Protein AF-A0A2A5ECX4-F1 (afdb_monomer_lite)

pLDDT: mean 74.94, std 20.63, range [27.52, 93.75]

Secondary structure (DSSP, 8-state):
-------S-SSSS-----GGGSSSS-TTSS---GGGGTTTTHHHHHHHHHHHHHHHHHHHHHHHHTTS--TTTHHHHHHHHHHHHHHHHHHHHHHHHHHHHHHH--HHHHHHHHHHHHHHHHHHHHHHHHHHHHHHHTT--HHHHHHHHHHHHHHHHHHHHHHHHHHHHT-

Radius of gyration: 19.83 Å; chains: 1; bounding box: 55×43×44 Å

Foldseek 3Di:
DDDDDDPDPPLPDDCPPPPVPPPPDVPPPDPDQVVVVCVSCLVVLQVLLLVLLLVLLVVLVVCVVVVNDALVCLVVQLVVLLVVLQVSLLVQLCVQLVVCCVVVVDNLVSNLSSVLSSVLSSVSSSLSRNQCSVCVVVVHHCVPPSSVVSSVVSSVSSVVSSVVSCVVRVD

Structure (mmCIF, N/CA/C/O backbone):
data_AF-A0A2A5ECX4-F1
#
_entry.id   AF-A0A2A5ECX4-F1
#
loop_
_atom_site.group_PDB
_atom_site.id
_atom_site.type_symbol
_atom_site.label_atom_id
_atom_site.label_alt_id
_atom_site.label_comp_id
_atom_site.label_asym_id
_atom_site.label_entity_id
_atom_site.label_seq_id
_atom_site.pdbx_PDB_ins_code
_atom_site.Cartn_x
_atom_site.Cartn_y
_atom_site.Cartn_z
_atom_site.occupancy
_atom_site.B_iso_or_equiv
_atom_site.auth_seq_id
_atom_site.auth_comp_id
_atom_site.auth_asym_id
_atom_site.auth_atom_id
_atom_site.pdbx_PDB_model_num
ATOM 1 N N . MET A 1 1 ? 31.247 -34.928 14.597 1.00 37.84 1 MET A N 1
ATOM 2 C CA . MET A 1 1 ? 31.112 -33.815 15.562 1.00 37.84 1 MET A CA 1
ATOM 3 C C . MET A 1 1 ? 30.367 -32.679 14.880 1.00 37.84 1 MET A C 1
ATOM 5 O O . MET A 1 1 ? 30.847 -32.147 13.891 1.00 37.84 1 MET A O 1
ATOM 9 N N . LEU A 1 2 ? 29.151 -32.409 15.348 1.00 37.75 2 LEU A N 1
ATOM 10 C CA . LEU A 1 2 ? 28.211 -31.426 14.811 1.00 37.75 2 LEU A CA 1
ATOM 11 C C . LEU A 1 2 ? 28.705 -29.991 15.067 1.00 37.75 2 LEU A C 1
ATOM 13 O O . LEU A 1 2 ? 28.914 -29.627 16.221 1.00 37.75 2 LEU A O 1
ATOM 17 N N . ARG A 1 3 ? 28.799 -29.155 14.025 1.00 34.59 3 ARG A N 1
ATOM 18 C CA . ARG A 1 3 ? 28.663 -27.692 14.147 1.00 34.59 3 ARG A CA 1
ATOM 19 C C . ARG A 1 3 ? 27.773 -27.153 13.021 1.00 34.59 3 ARG A C 1
ATOM 21 O O . ARG A 1 3 ? 28.227 -26.867 11.926 1.00 34.59 3 ARG A O 1
ATOM 28 N N . GLN A 1 4 ? 26.486 -27.118 13.360 1.00 36.25 4 GLN A N 1
ATOM 29 C CA . GLN A 1 4 ? 25.487 -26.082 13.072 1.00 36.25 4 GLN A CA 1
ATOM 30 C C . GLN A 1 4 ? 25.324 -25.562 11.631 1.00 36.25 4 GLN A C 1
ATOM 32 O O . GLN A 1 4 ? 26.106 -24.770 11.115 1.00 36.25 4 GLN A O 1
ATOM 37 N N . CYS A 1 5 ? 24.170 -25.929 11.065 1.00 37.12 5 CYS A N 1
ATOM 38 C CA . CYS A 1 5 ? 23.399 -25.154 10.096 1.00 37.12 5 CYS A CA 1
ATOM 39 C C . CYS A 1 5 ? 23.258 -23.674 10.487 1.00 37.12 5 CYS A C 1
ATOM 41 O O . CYS A 1 5 ? 22.969 -23.355 11.638 1.00 37.12 5 CYS A O 1
ATOM 43 N N . GLY A 1 6 ? 23.282 -22.803 9.479 1.00 27.52 6 GLY A N 1
ATOM 44 C CA . GLY A 1 6 ? 22.672 -21.476 9.529 1.00 27.52 6 GLY A CA 1
ATOM 45 C C . GLY A 1 6 ? 22.222 -21.051 8.126 1.00 27.52 6 GLY A C 1
ATOM 46 O O . GLY A 1 6 ? 23.034 -20.514 7.376 1.00 27.52 6 GLY A O 1
ATOM 47 N N . PRO A 1 7 ? 20.961 -21.289 7.721 1.00 39.62 7 PRO A N 1
ATOM 48 C CA . PRO A 1 7 ? 20.476 -21.006 6.372 1.00 39.62 7 PRO A CA 1
ATOM 49 C C . PRO A 1 7 ? 19.848 -19.606 6.281 1.00 39.62 7 PRO A C 1
ATOM 51 O O . PRO A 1 7 ? 18.718 -19.479 5.825 1.00 39.62 7 PRO A O 1
ATOM 54 N N . SER A 1 8 ? 20.530 -18.549 6.743 1.00 34.53 8 SER A N 1
ATOM 55 C CA . SER A 1 8 ? 19.850 -17.250 6.932 1.00 34.53 8 SER A CA 1
ATOM 56 C C . SER A 1 8 ? 20.427 -16.041 6.192 1.00 34.53 8 SER A C 1
ATOM 58 O O . SER A 1 8 ? 19.818 -14.982 6.255 1.00 34.53 8 SER A O 1
ATOM 60 N N . PHE A 1 9 ? 21.544 -16.149 5.461 1.00 32.41 9 PHE A N 1
ATOM 61 C CA . PHE A 1 9 ? 22.217 -14.948 4.924 1.00 32.41 9 PHE A CA 1
ATOM 62 C C . PHE A 1 9 ? 22.759 -15.067 3.492 1.00 32.41 9 PHE A C 1
ATOM 64 O O . PHE A 1 9 ? 23.694 -14.371 3.110 1.00 32.41 9 PHE A O 1
ATOM 71 N N . ARG A 1 10 ? 22.156 -15.916 2.650 1.00 33.75 10 ARG A N 1
ATOM 72 C CA . ARG A 1 10 ? 22.563 -16.036 1.235 1.00 33.75 10 ARG A CA 1
ATOM 73 C C . ARG A 1 10 ? 21.937 -14.988 0.298 1.00 33.75 10 ARG A C 1
ATOM 75 O O . ARG A 1 10 ? 22.344 -14.905 -0.851 1.00 33.75 10 ARG A O 1
ATOM 82 N N . TRP A 1 11 ? 20.983 -14.186 0.779 1.00 35.59 11 TRP A N 1
ATOM 83 C CA . TRP A 1 11 ? 20.211 -13.232 -0.037 1.00 35.59 11 TRP A CA 1
ATOM 84 C C . TRP A 1 11 ? 20.666 -11.768 0.073 1.00 35.59 11 TRP A C 1
ATOM 86 O O . TRP A 1 11 ? 20.135 -10.922 -0.634 1.00 35.59 11 TRP A O 1
ATOM 96 N N . VAL A 1 12 ? 21.622 -11.455 0.957 1.00 37.22 12 VAL A N 1
ATOM 97 C CA . VAL A 1 12 ? 22.047 -10.067 1.248 1.00 37.22 12 VAL A CA 1
ATOM 98 C C . VAL A 1 12 ? 23.280 -9.643 0.442 1.00 37.22 12 VAL A C 1
ATOM 100 O O . VAL A 1 12 ? 23.524 -8.456 0.264 1.00 37.22 12 VAL A O 1
ATOM 103 N N . VAL A 1 13 ? 24.049 -10.593 -0.091 1.00 41.28 13 VAL A N 1
ATOM 104 C CA . VAL A 1 13 ? 25.257 -10.297 -0.869 1.00 41.28 13 VAL A CA 1
ATOM 105 C C . VAL A 1 13 ? 24.956 -10.606 -2.339 1.00 41.28 13 VAL A C 1
ATOM 107 O O . VAL A 1 13 ? 24.580 -11.748 -2.623 1.00 41.28 13 VAL A O 1
ATOM 110 N N . PRO A 1 14 ? 25.098 -9.655 -3.290 1.00 39.75 14 PRO A N 1
ATOM 111 C CA . PRO A 1 14 ? 25.088 -10.013 -4.707 1.00 39.75 14 PRO A CA 1
ATOM 112 C C . PRO A 1 14 ? 26.163 -11.085 -4.918 1.00 39.75 14 PRO A C 1
ATOM 114 O O . PRO A 1 14 ? 27.179 -11.054 -4.217 1.00 39.75 14 PRO A O 1
ATOM 117 N N . PRO A 1 15 ? 25.983 -12.058 -5.824 1.00 44.53 15 PRO A N 1
ATOM 118 C CA . PRO A 1 15 ? 26.978 -13.095 -6.008 1.00 44.53 15 PRO A CA 1
ATOM 119 C C . PRO A 1 15 ? 28.217 -12.452 -6.634 1.00 44.53 15 PRO A C 1
ATOM 121 O O . PRO A 1 15 ? 28.360 -12.388 -7.851 1.00 44.53 15 PRO A O 1
ATOM 124 N N . VAL A 1 16 ? 29.137 -11.975 -5.800 1.00 45.94 16 VAL A N 1
ATOM 125 C CA . VAL A 1 16 ? 30.536 -11.854 -6.180 1.00 45.94 16 VAL A CA 1
ATOM 126 C C . VAL A 1 16 ? 30.972 -13.293 -6.363 1.00 45.94 16 VAL A C 1
ATOM 128 O O . VAL A 1 16 ? 31.198 -14.010 -5.390 1.00 45.94 16 VAL A O 1
ATOM 131 N N . CYS A 1 17 ? 30.927 -13.745 -7.615 1.00 39.88 17 CYS A N 1
ATOM 132 C CA . CYS A 1 17 ? 31.312 -15.082 -8.021 1.00 39.88 17 CYS A CA 1
ATOM 133 C C . CYS A 1 17 ? 32.710 -15.356 -7.447 1.00 39.88 17 CYS A C 1
ATOM 135 O O . CYS A 1 17 ? 33.672 -14.722 -7.887 1.00 39.88 17 CYS A O 1
ATOM 137 N N . PRO A 1 18 ? 32.864 -16.255 -6.457 1.00 41.62 18 PRO A N 1
ATOM 138 C CA . PRO A 1 18 ? 34.184 -16.703 -6.074 1.00 41.62 18 PRO A CA 1
ATOM 139 C C . PRO A 1 18 ? 34.679 -17.497 -7.278 1.00 41.62 18 PRO A C 1
ATOM 141 O O . PRO A 1 18 ? 34.140 -18.562 -7.591 1.00 41.62 18 PRO A O 1
ATOM 144 N N . THR A 1 19 ? 35.678 -16.959 -7.971 1.00 47.53 19 THR A N 1
ATOM 145 C CA . THR A 1 19 ? 36.291 -17.493 -9.199 1.00 47.53 19 THR A CA 1
ATOM 146 C C . THR A 1 19 ? 36.689 -18.972 -9.106 1.00 47.53 19 THR A C 1
ATOM 148 O O . THR A 1 19 ? 36.860 -19.634 -10.124 1.00 47.53 19 THR A O 1
ATOM 151 N N . HIS A 1 20 ? 36.749 -19.537 -7.899 1.00 41.53 20 HIS A N 1
ATOM 152 C CA . HIS A 1 20 ? 37.059 -20.940 -7.647 1.00 41.53 20 HIS A CA 1
ATOM 153 C C . HIS A 1 20 ? 35.883 -21.928 -7.756 1.00 41.53 20 HIS A C 1
ATOM 155 O O . HIS A 1 20 ? 36.138 -23.129 -7.772 1.00 41.53 20 HIS A O 1
ATOM 161 N N . ARG A 1 21 ? 34.616 -21.486 -7.863 1.00 39.75 21 ARG A N 1
ATOM 162 C CA . ARG A 1 21 ? 33.449 -22.395 -8.013 1.00 39.75 21 ARG A CA 1
ATOM 163 C C . ARG A 1 21 ? 32.654 -22.172 -9.308 1.00 39.75 21 ARG A C 1
ATOM 165 O O . ARG A 1 21 ? 31.479 -22.506 -9.387 1.00 39.75 21 ARG A O 1
ATOM 172 N N . ALA A 1 22 ? 33.295 -21.614 -10.332 1.00 38.88 22 ALA A N 1
ATOM 173 C CA . ALA A 1 22 ? 32.670 -21.347 -11.630 1.00 38.88 22 ALA A CA 1
ATOM 174 C C . ALA A 1 22 ? 32.611 -22.574 -12.567 1.00 38.88 22 ALA A C 1
ATOM 176 O O . ALA A 1 22 ? 32.041 -22.482 -13.649 1.00 38.88 22 ALA A O 1
ATOM 177 N N . ARG A 1 23 ? 33.210 -23.715 -12.190 1.00 36.41 23 ARG A N 1
ATOM 178 C CA . ARG A 1 23 ? 33.421 -24.848 -13.112 1.00 36.41 23 ARG A CA 1
ATOM 179 C C . ARG A 1 23 ? 32.400 -25.987 -13.014 1.00 36.41 23 ARG A C 1
ATOM 181 O O . ARG A 1 23 ? 32.328 -26.779 -13.941 1.00 36.41 23 ARG A O 1
ATOM 188 N N . GLU A 1 24 ? 31.620 -26.077 -11.934 1.00 43.03 24 GLU A N 1
ATOM 189 C CA . GLU A 1 24 ? 30.745 -27.245 -11.681 1.00 43.03 24 GLU A CA 1
ATOM 190 C C . GLU A 1 24 ? 29.257 -26.985 -11.929 1.00 43.03 24 GLU A C 1
ATOM 192 O O . GLU A 1 24 ? 28.484 -27.906 -12.167 1.00 43.03 24 GLU A O 1
ATOM 197 N N . THR A 1 25 ? 28.846 -25.723 -11.939 1.00 38.00 25 THR A N 1
ATOM 198 C CA . THR A 1 25 ? 27.502 -25.315 -12.336 1.00 38.00 25 THR A CA 1
ATOM 199 C C . THR A 1 25 ? 27.642 -24.535 -13.634 1.00 38.00 25 THR A C 1
ATOM 201 O O . THR A 1 25 ? 28.189 -23.436 -13.602 1.00 38.00 25 THR A O 1
ATOM 204 N N . GLY A 1 26 ? 27.158 -25.056 -14.766 1.00 32.38 26 GLY A N 1
ATOM 205 C CA . GLY A 1 26 ? 27.099 -24.363 -16.068 1.00 32.38 26 GLY A CA 1
ATOM 206 C C . GLY A 1 26 ? 26.218 -23.099 -16.094 1.00 32.38 26 GLY A C 1
ATOM 207 O O . GLY A 1 26 ? 25.630 -22.774 -17.112 1.00 32.38 26 GLY A O 1
ATOM 208 N N . TRP A 1 27 ? 26.113 -22.387 -14.972 1.00 34.19 27 TRP A N 1
ATOM 209 C CA . TRP A 1 27 ? 25.334 -21.170 -14.753 1.00 34.19 27 TRP A CA 1
ATOM 210 C C . TRP A 1 27 ? 25.985 -19.899 -15.321 1.00 34.19 27 TRP A C 1
ATOM 212 O O . TRP A 1 27 ? 25.357 -18.846 -15.300 1.00 34.19 27 TRP A O 1
ATOM 222 N N . CYS A 1 28 ? 27.222 -19.973 -15.826 1.00 39.69 28 CYS A N 1
ATOM 223 C CA . CYS A 1 28 ? 27.953 -18.810 -16.352 1.00 39.69 28 CYS A CA 1
ATOM 224 C C . CYS A 1 28 ? 28.068 -18.754 -17.886 1.00 39.69 28 CYS A C 1
ATOM 226 O O . CYS A 1 28 ? 28.817 -17.924 -18.394 1.00 39.69 28 CYS A O 1
ATOM 228 N N . ALA A 1 29 ? 27.345 -19.583 -18.644 1.00 34.00 29 ALA A N 1
ATOM 229 C CA . ALA A 1 29 ? 27.354 -19.506 -20.106 1.00 34.00 29 ALA A CA 1
ATOM 230 C C . ALA A 1 29 ? 25.950 -19.722 -20.679 1.00 34.00 29 ALA A C 1
ATOM 232 O O . ALA A 1 29 ? 25.529 -20.841 -20.947 1.00 34.00 29 ALA A O 1
ATOM 233 N N . GLY A 1 30 ? 25.230 -18.620 -20.855 1.00 32.12 30 GLY A N 1
ATOM 234 C CA . GLY A 1 30 ? 23.913 -18.596 -21.476 1.00 32.12 30 GLY A CA 1
ATOM 235 C C . GLY A 1 30 ? 23.093 -17.496 -20.837 1.00 32.12 30 GLY A C 1
ATOM 236 O O . GLY A 1 30 ? 22.841 -17.543 -19.639 1.00 32.12 30 GLY A O 1
ATOM 237 N N . SER A 1 31 ? 22.745 -16.481 -21.623 1.00 41.94 31 SER A N 1
ATOM 238 C CA . SER A 1 31 ? 21.799 -15.419 -21.283 1.00 41.94 31 SER A CA 1
ATOM 239 C C . SER A 1 31 ? 20.649 -15.968 -20.439 1.00 41.94 31 SER A C 1
ATOM 241 O O . SER A 1 31 ? 19.744 -16.606 -20.978 1.00 41.94 31 SER A O 1
ATOM 243 N N . ALA A 1 32 ? 20.707 -15.751 -19.120 1.00 45.78 32 ALA A N 1
ATOM 244 C CA . ALA A 1 32 ? 19.592 -16.080 -18.253 1.00 45.78 32 ALA A CA 1
ATOM 245 C C . ALA A 1 32 ? 18.379 -15.327 -18.813 1.00 45.78 32 ALA A C 1
ATOM 247 O O . ALA A 1 32 ? 18.498 -14.122 -19.078 1.00 45.78 32 ALA A O 1
ATOM 248 N N . PRO A 1 33 ? 17.257 -16.015 -19.065 1.00 47.75 33 PRO A N 1
ATOM 249 C CA . PRO A 1 33 ? 16.077 -15.351 -19.582 1.00 47.75 33 PRO A CA 1
ATOM 250 C C . PRO A 1 33 ? 15.713 -14.212 -18.625 1.00 47.75 33 PRO A C 1
ATOM 252 O O . PRO A 1 33 ? 15.956 -14.292 -17.416 1.00 47.75 33 PRO A O 1
ATOM 255 N N . ARG A 1 34 ? 15.221 -13.096 -19.174 1.00 47.22 34 ARG A N 1
ATOM 256 C CA . ARG A 1 34 ? 15.058 -11.839 -18.425 1.00 47.22 34 ARG A CA 1
ATOM 257 C C . ARG A 1 34 ? 14.179 -11.999 -17.167 1.00 47.22 34 ARG A C 1
ATOM 259 O O . ARG A 1 34 ? 14.327 -11.232 -16.221 1.00 47.22 34 ARG A O 1
ATOM 266 N N . GLU A 1 35 ? 13.359 -13.048 -17.102 1.00 53.47 35 GLU A N 1
ATOM 267 C CA . GLU A 1 35 ? 12.629 -13.509 -15.912 1.00 53.47 35 GLU A CA 1
ATOM 268 C C . GLU A 1 35 ? 13.510 -13.785 -14.678 1.00 53.47 35 GLU A C 1
ATOM 270 O O . GLU A 1 35 ? 13.132 -13.445 -13.554 1.00 53.47 35 GLU A O 1
ATOM 275 N N . PHE A 1 36 ? 14.723 -14.317 -14.852 1.00 52.72 36 PHE A N 1
ATOM 276 C CA . PHE A 1 36 ? 15.622 -14.617 -13.733 1.00 52.72 36 PHE A CA 1
ATOM 277 C C . PHE A 1 36 ? 16.269 -13.352 -13.140 1.00 52.72 36 PHE A C 1
ATOM 279 O O . PHE A 1 36 ? 16.739 -13.356 -12.000 1.00 52.72 36 PHE A O 1
ATOM 286 N N . LEU A 1 37 ? 16.255 -12.235 -13.879 1.00 53.28 37 LEU A N 1
ATOM 287 C CA . LEU A 1 37 ? 16.781 -10.950 -13.409 1.00 53.28 37 LEU A CA 1
ATOM 288 C C . LEU A 1 37 ? 15.914 -10.298 -12.324 1.00 53.28 37 LEU A C 1
ATOM 290 O O . LEU A 1 37 ? 16.401 -9.399 -11.637 1.00 53.28 37 LEU A O 1
ATOM 294 N N . VAL A 1 38 ? 14.665 -10.743 -12.164 1.00 55.38 38 VAL A N 1
ATOM 295 C CA . VAL A 1 38 ? 13.728 -10.227 -11.156 1.00 55.38 38 VAL A CA 1
ATOM 296 C C . VAL A 1 38 ? 13.967 -10.884 -9.790 1.00 55.38 38 VAL A C 1
ATOM 298 O O . VAL A 1 38 ? 13.771 -10.251 -8.752 1.00 55.38 38 VAL A O 1
ATOM 301 N N . ALA A 1 39 ? 14.491 -12.115 -9.756 1.00 51.56 39 ALA A N 1
ATOM 302 C CA . ALA A 1 39 ? 14.732 -12.877 -8.526 1.00 51.56 39 ALA A CA 1
ATOM 303 C C . ALA A 1 39 ? 15.582 -12.150 -7.450 1.00 51.56 39 ALA A C 1
ATOM 305 O O . ALA A 1 39 ? 15.229 -12.239 -6.272 1.00 51.56 39 ALA A O 1
ATOM 306 N N . PRO A 1 40 ? 16.637 -11.376 -7.788 1.00 55.41 40 PRO A N 1
ATOM 307 C CA . PRO A 1 40 ? 17.407 -10.598 -6.814 1.00 55.41 40 PRO A CA 1
ATOM 308 C C . PRO A 1 40 ? 16.649 -9.405 -6.216 1.00 55.41 40 PRO A C 1
ATOM 310 O O . PRO A 1 40 ? 17.079 -8.877 -5.196 1.00 55.41 40 PRO A O 1
ATOM 313 N N . THR A 1 41 ? 15.554 -8.951 -6.837 1.00 52.41 41 THR A N 1
ATOM 314 C CA . THR A 1 41 ? 14.782 -7.784 -6.362 1.00 52.41 41 THR A CA 1
ATOM 315 C C . THR A 1 41 ? 13.728 -8.160 -5.314 1.00 52.41 41 THR A C 1
ATOM 317 O O . THR A 1 41 ? 13.388 -7.344 -4.456 1.00 52.41 41 THR A O 1
ATOM 320 N N . LEU A 1 42 ? 13.286 -9.423 -5.294 1.00 61.12 42 LEU A N 1
ATOM 321 C CA . LEU A 1 42 ? 12.272 -9.939 -4.363 1.00 61.12 42 LEU A CA 1
ATOM 322 C C . LEU A 1 42 ? 12.598 -9.720 -2.866 1.00 61.12 42 LEU A C 1
ATOM 324 O O . LEU A 1 42 ? 11.688 -9.345 -2.123 1.00 61.12 42 LEU A O 1
ATOM 328 N N . PRO A 1 43 ? 13.852 -9.879 -2.385 1.00 57.72 43 PRO A N 1
ATOM 329 C CA . PRO A 1 43 ? 14.194 -9.620 -0.984 1.00 57.72 43 PRO A CA 1
ATOM 330 C C . PRO A 1 43 ? 14.071 -8.148 -0.565 1.00 57.72 43 PRO A C 1
ATOM 332 O O . PRO A 1 43 ? 13.935 -7.883 0.623 1.00 57.72 43 PRO A O 1
ATOM 335 N N . VAL A 1 44 ? 14.115 -7.199 -1.509 1.00 59.62 44 VAL A N 1
ATOM 336 C CA . VAL A 1 44 ? 13.999 -5.750 -1.243 1.00 59.62 44 VAL A CA 1
ATOM 337 C C . VAL A 1 44 ? 12.537 -5.285 -1.263 1.00 59.62 44 VAL A C 1
ATOM 339 O O . VAL A 1 44 ? 12.139 -4.420 -0.479 1.00 59.62 44 VAL A O 1
ATOM 342 N N . LEU A 1 45 ? 11.711 -5.894 -2.116 1.00 59.06 45 LEU A N 1
ATOM 343 C CA . LEU A 1 45 ? 10.273 -5.611 -2.219 1.00 59.06 45 LEU A CA 1
ATOM 344 C C . LEU A 1 45 ? 9.469 -6.097 -0.999 1.00 59.06 45 LEU A C 1
ATOM 346 O O . LEU A 1 45 ? 8.497 -5.459 -0.603 1.00 59.06 45 LEU A O 1
ATOM 350 N N . ARG A 1 46 ? 9.885 -7.208 -0.380 1.00 59.44 46 ARG A N 1
ATOM 351 C CA . ARG A 1 46 ? 9.200 -7.801 0.782 1.00 59.44 46 ARG A CA 1
ATOM 352 C C . ARG A 1 46 ? 9.176 -6.888 2.029 1.00 59.44 46 ARG A C 1
ATOM 354 O O . ARG A 1 46 ? 8.094 -6.620 2.547 1.00 59.44 46 ARG A O 1
ATOM 361 N N . PRO A 1 47 ? 10.316 -6.372 2.530 1.00 59.06 47 PRO A N 1
ATOM 362 C CA . PRO A 1 47 ? 10.325 -5.552 3.744 1.00 59.06 47 PRO A CA 1
ATOM 363 C C . PRO A 1 47 ? 9.702 -4.162 3.551 1.00 59.06 47 PRO A C 1
ATOM 365 O O . PRO A 1 47 ? 9.144 -3.613 4.497 1.00 59.06 47 PRO A O 1
ATOM 368 N N . SER A 1 48 ? 9.763 -3.589 2.347 1.00 66.00 48 SER A N 1
ATOM 369 C CA . SER A 1 48 ? 9.271 -2.229 2.083 1.00 66.00 48 SER A CA 1
ATOM 370 C C . SER A 1 48 ? 7.745 -2.124 2.174 1.00 66.00 48 SER A C 1
ATOM 372 O O . SER A 1 48 ? 7.240 -1.176 2.773 1.00 66.00 48 SER A O 1
ATOM 374 N N . GLY A 1 49 ? 7.011 -3.134 1.690 1.00 68.06 49 GLY A N 1
ATOM 375 C CA . GLY A 1 49 ? 5.560 -3.218 1.875 1.00 68.06 49 GLY A CA 1
ATOM 376 C C . GLY A 1 49 ? 5.167 -3.405 3.344 1.00 68.06 49 GLY A C 1
ATOM 377 O O . GLY A 1 49 ? 4.314 -2.677 3.851 1.00 68.06 49 GLY A O 1
ATOM 378 N N . GLY A 1 50 ? 5.815 -4.335 4.051 1.00 75.81 50 GLY A N 1
ATOM 379 C CA . GLY A 1 50 ? 5.480 -4.662 5.442 1.00 75.81 50 GLY A CA 1
ATOM 380 C C . GLY A 1 50 ? 5.729 -3.521 6.433 1.00 75.81 50 GLY A C 1
ATOM 381 O O . GLY A 1 50 ? 4.912 -3.300 7.322 1.00 75.81 50 GLY A O 1
ATOM 382 N N . CYS A 1 51 ? 6.808 -2.748 6.276 1.00 84.25 51 CYS A N 1
ATOM 383 C CA . CYS A 1 51 ? 7.118 -1.643 7.191 1.00 84.25 51 CYS A CA 1
ATOM 384 C C . CYS A 1 51 ? 6.073 -0.519 7.133 1.00 84.25 51 CYS A C 1
ATOM 386 O O . CYS A 1 51 ? 5.597 -0.069 8.175 1.00 84.25 51 CYS A O 1
ATOM 388 N N . SER A 1 52 ? 5.688 -0.083 5.930 1.00 85.56 52 SER A N 1
ATOM 389 C CA . SER A 1 52 ? 4.711 1.000 5.763 1.00 85.56 52 SER A CA 1
ATOM 390 C C . SER A 1 52 ? 3.294 0.577 6.150 1.00 85.56 52 SER A C 1
ATOM 392 O O . SER A 1 52 ? 2.579 1.346 6.785 1.00 85.56 52 SER A O 1
ATOM 394 N N . GLY A 1 53 ? 2.895 -0.661 5.849 1.00 86.94 53 GLY A N 1
ATOM 395 C CA . GLY A 1 53 ? 1.598 -1.169 6.295 1.00 86.94 53 GLY A CA 1
ATOM 396 C C . GLY A 1 53 ? 1.544 -1.397 7.812 1.00 86.94 53 GLY A C 1
ATOM 397 O O . GLY A 1 53 ? 0.554 -1.042 8.446 1.00 86.94 53 GLY A O 1
ATOM 398 N N . ASN A 1 54 ? 2.620 -1.893 8.436 1.00 89.94 54 ASN A N 1
ATOM 399 C CA . ASN A 1 54 ? 2.682 -2.028 9.898 1.00 89.94 54 ASN A CA 1
ATOM 400 C C . ASN A 1 54 ? 2.637 -0.667 10.605 1.00 89.94 54 ASN A C 1
ATOM 402 O O . ASN A 1 54 ? 2.084 -0.559 11.700 1.00 89.94 54 ASN A O 1
ATOM 406 N N . GLN A 1 55 ? 3.189 0.377 9.983 1.00 91.94 55 GLN A N 1
ATOM 407 C CA . GLN A 1 55 ? 3.049 1.745 10.470 1.00 91.94 55 GLN A CA 1
ATOM 408 C C . GLN A 1 55 ? 1.582 2.195 10.440 1.00 91.94 55 GLN A C 1
ATOM 410 O O . GLN A 1 55 ? 1.088 2.686 11.454 1.00 91.94 55 GLN A O 1
ATOM 415 N N . ALA A 1 56 ? 0.876 1.968 9.328 1.00 91.00 56 ALA A N 1
ATOM 416 C CA . ALA A 1 56 ? -0.551 2.278 9.211 1.00 91.00 56 ALA A CA 1
ATOM 417 C C . ALA A 1 56 ? -1.406 1.493 10.229 1.00 91.00 56 ALA A C 1
ATOM 419 O O . ALA A 1 56 ? -2.320 2.057 10.837 1.00 91.00 56 ALA A O 1
ATOM 420 N N . ILE A 1 57 ? -1.056 0.229 10.512 1.00 92.81 57 ILE A N 1
ATOM 421 C CA . ILE A 1 57 ? -1.685 -0.565 11.585 1.00 92.81 57 ILE A CA 1
ATOM 422 C C . ILE A 1 57 ? -1.499 0.110 12.941 1.00 92.81 57 ILE A C 1
ATOM 424 O O . ILE A 1 57 ? -2.463 0.269 13.689 1.00 92.81 57 ILE A O 1
ATOM 428 N N . ALA A 1 58 ? -0.269 0.500 13.278 1.00 92.06 58 ALA A N 1
ATOM 429 C CA . ALA A 1 58 ? 0.031 1.111 14.568 1.00 92.06 58 ALA A CA 1
ATOM 430 C C . ALA A 1 58 ? -0.722 2.437 14.759 1.00 92.06 58 ALA A C 1
ATOM 432 O O . ALA A 1 58 ? -1.262 2.688 15.839 1.00 92.06 58 ALA A O 1
ATOM 433 N N . VAL A 1 59 ? -0.801 3.259 13.706 1.00 91.88 59 VAL A N 1
ATOM 434 C CA . VAL A 1 59 ? -1.580 4.506 13.706 1.00 91.88 59 VAL A CA 1
ATOM 435 C C . VAL A 1 59 ? -3.066 4.209 13.905 1.00 91.88 59 VAL A C 1
ATOM 437 O O . VAL A 1 59 ? -3.666 4.743 14.835 1.00 91.88 59 VAL A O 1
ATOM 440 N N . SER A 1 60 ? -3.630 3.277 13.138 1.00 92.00 60 SER A N 1
ATOM 441 C CA . SER A 1 60 ? -5.050 2.911 13.234 1.00 92.00 60 SER A CA 1
ATOM 442 C C . SER A 1 60 ? -5.419 2.337 14.606 1.00 92.00 60 SER A C 1
ATOM 444 O O . SER A 1 60 ? -6.440 2.697 15.187 1.00 92.00 60 SER A O 1
ATOM 446 N N . ILE A 1 61 ? -4.575 1.479 15.189 1.00 91.81 61 ILE A N 1
ATOM 447 C CA . ILE A 1 61 ? -4.791 0.949 16.547 1.00 91.81 61 ILE A CA 1
ATOM 448 C C . ILE A 1 61 ? -4.751 2.073 17.584 1.00 91.81 61 ILE A C 1
ATOM 450 O O . ILE A 1 61 ? -5.582 2.103 18.498 1.00 91.81 61 ILE A O 1
ATOM 454 N N . ARG A 1 62 ? -3.814 3.015 17.446 1.00 92.69 62 ARG A N 1
ATOM 455 C CA . ARG A 1 62 ? -3.708 4.161 18.351 1.00 92.69 62 ARG A CA 1
ATOM 456 C C . ARG A 1 62 ? -4.944 5.054 18.268 1.00 92.69 62 ARG A C 1
ATOM 458 O O . ARG A 1 62 ? -5.482 5.418 19.309 1.00 92.69 62 ARG A O 1
ATOM 465 N N . GLU A 1 63 ? -5.412 5.378 17.068 1.00 91.19 63 GLU A N 1
ATOM 466 C CA . GLU A 1 63 ? -6.609 6.203 16.871 1.00 91.19 63 GLU A CA 1
ATOM 467 C C . GLU A 1 63 ? -7.880 5.521 17.403 1.00 91.19 63 GLU A C 1
ATOM 469 O O . GLU A 1 63 ? -8.703 6.183 18.040 1.00 91.19 63 GLU A O 1
ATOM 474 N N . MET A 1 64 ? -8.009 4.197 17.233 1.00 90.44 64 MET A N 1
ATOM 475 C CA . MET A 1 64 ? -9.093 3.415 17.845 1.00 90.44 64 MET A CA 1
ATOM 476 C C . MET A 1 64 ? -9.026 3.451 19.376 1.00 90.44 64 MET A C 1
ATOM 478 O O . MET A 1 64 ? -10.049 3.589 20.041 1.00 90.44 64 MET A O 1
ATOM 482 N N . THR A 1 65 ? -7.822 3.347 19.945 1.00 89.25 65 THR A N 1
ATOM 483 C CA . THR A 1 65 ? -7.614 3.373 21.404 1.00 89.25 65 THR A CA 1
ATOM 484 C C . THR A 1 65 ? -7.927 4.750 21.997 1.00 89.25 65 THR A C 1
ATOM 486 O O . THR A 1 65 ? -8.428 4.842 23.113 1.00 89.25 65 THR A O 1
ATOM 489 N N . LEU A 1 66 ? -7.675 5.822 21.240 1.00 91.62 66 LEU A N 1
ATOM 490 C CA . LEU A 1 66 ? -8.015 7.199 21.610 1.00 91.62 66 LEU A CA 1
ATOM 491 C C . LEU A 1 66 ? -9.499 7.546 21.385 1.00 91.62 66 LEU A C 1
ATOM 493 O O . LEU A 1 66 ? -9.914 8.647 21.736 1.00 91.62 66 LEU A O 1
ATOM 497 N N . GLY A 1 67 ? -10.294 6.642 20.801 1.00 86.31 67 GLY A N 1
ATOM 498 C CA . GLY A 1 67 ? -11.708 6.882 20.500 1.00 86.31 67 GLY A CA 1
ATOM 499 C C . GLY A 1 67 ? -11.950 7.897 19.376 1.00 86.31 67 GLY A C 1
ATOM 500 O O . GLY A 1 67 ? -13.046 8.439 19.278 1.00 86.31 67 GLY A O 1
ATOM 501 N N . LEU A 1 68 ? -10.938 8.173 18.543 1.00 87.94 68 LEU A N 1
ATOM 502 C CA . LEU A 1 68 ? -11.021 9.140 17.438 1.00 87.94 68 LEU A CA 1
ATOM 503 C C . LEU A 1 68 ? -11.689 8.558 16.189 1.00 87.94 68 LEU A C 1
ATOM 505 O O . LEU A 1 68 ? -12.239 9.305 15.380 1.00 87.94 68 LEU A O 1
ATOM 509 N N . ILE A 1 69 ? -11.617 7.237 16.031 1.00 88.00 69 ILE A N 1
ATOM 510 C CA . ILE A 1 69 ? -12.187 6.501 14.905 1.00 88.00 69 ILE A CA 1
ATOM 511 C C . ILE A 1 69 ? -12.999 5.315 15.408 1.00 88.00 69 ILE A C 1
ATOM 513 O O . ILE A 1 69 ? -12.627 4.636 16.372 1.00 88.00 69 ILE A O 1
ATOM 517 N N . THR A 1 70 ? -14.105 5.047 14.725 1.00 85.44 70 THR A N 1
ATOM 518 C CA . THR A 1 70 ? -14.936 3.869 14.964 1.00 85.44 70 THR A CA 1
ATOM 519 C C . THR A 1 70 ? -14.843 2.897 13.791 1.00 85.44 70 THR A C 1
ATOM 521 O O . THR A 1 70 ? -14.330 3.212 12.721 1.00 85.44 70 THR A O 1
ATOM 524 N N . HIS A 1 71 ? -15.360 1.684 13.972 1.00 82.06 71 HIS A N 1
ATOM 525 C CA . HIS A 1 71 ? -15.413 0.667 12.918 1.00 82.06 71 HIS A CA 1
ATOM 526 C C . HIS A 1 71 ? -16.340 1.048 11.745 1.00 82.06 71 HIS A C 1
ATOM 528 O O . HIS A 1 71 ? -16.308 0.390 10.707 1.00 82.06 71 HIS A O 1
ATOM 534 N N . GLU A 1 72 ? -17.160 2.093 11.884 1.00 86.44 72 GLU A N 1
ATOM 535 C CA . GLU A 1 72 ? -17.993 2.640 10.806 1.00 86.44 72 GLU A CA 1
ATOM 536 C C . GLU A 1 72 ? -17.184 3.559 9.872 1.00 86.44 72 GLU A C 1
ATOM 538 O O . GLU A 1 72 ? -17.497 3.689 8.687 1.00 86.44 72 GLU A O 1
ATOM 543 N N . ASP A 1 73 ? -16.066 4.110 10.357 1.00 87.75 73 ASP A N 1
ATOM 544 C CA . ASP A 1 73 ? -15.219 5.063 9.633 1.00 87.75 73 ASP A CA 1
ATOM 545 C C . ASP A 1 73 ? -14.216 4.404 8.668 1.00 87.75 73 ASP A C 1
ATOM 547 O O . ASP A 1 73 ? -13.356 5.086 8.106 1.00 87.75 73 ASP A O 1
ATOM 551 N N . VAL A 1 74 ? -14.320 3.093 8.412 1.00 88.06 74 VAL A N 1
ATOM 552 C CA . VAL A 1 74 ? -13.372 2.332 7.565 1.00 88.06 74 VAL A CA 1
ATOM 553 C C . VAL A 1 74 ? -13.124 3.014 6.223 1.00 88.06 74 VAL A C 1
ATOM 555 O O . VAL A 1 74 ? -11.979 3.215 5.829 1.00 88.06 74 VAL A O 1
ATOM 558 N N . ALA A 1 75 ? -14.180 3.438 5.527 1.00 88.88 75 ALA A N 1
ATOM 559 C CA . ALA A 1 75 ? -14.043 4.080 4.220 1.00 88.88 75 ALA A CA 1
ATOM 560 C C . ALA A 1 75 ? -13.353 5.456 4.290 1.00 88.88 75 ALA A C 1
ATOM 562 O O . ALA A 1 75 ? -12.777 5.922 3.304 1.00 88.88 75 ALA A O 1
ATOM 563 N N . ARG A 1 76 ? -13.427 6.148 5.431 1.00 90.69 76 ARG A N 1
ATOM 564 C CA . ARG A 1 76 ? -12.714 7.410 5.662 1.00 90.69 76 ARG A CA 1
ATOM 565 C C . ARG A 1 76 ? -11.234 7.143 5.930 1.00 90.69 76 ARG A C 1
ATOM 567 O O . ARG A 1 76 ? -10.405 7.762 5.265 1.00 90.69 76 ARG A O 1
ATOM 574 N N . VAL A 1 77 ? -10.927 6.200 6.820 1.00 90.19 77 VAL A N 1
ATOM 575 C CA . VAL A 1 77 ? -9.550 5.802 7.162 1.00 90.19 77 VAL A CA 1
ATOM 576 C C . VAL A 1 77 ? -8.816 5.303 5.920 1.00 90.19 77 VAL A C 1
ATOM 578 O O . VAL A 1 77 ? -7.758 5.822 5.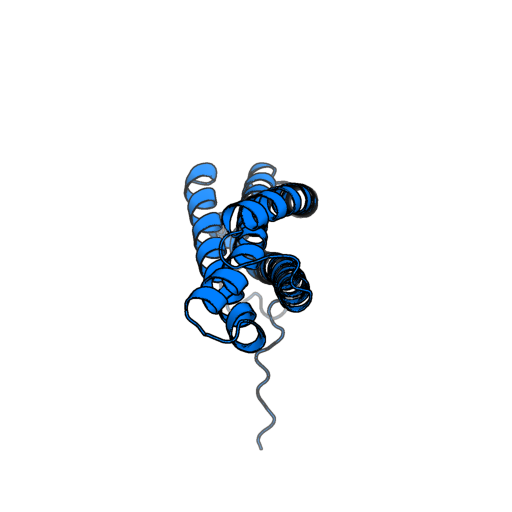581 1.00 90.19 77 VAL A O 1
ATOM 581 N N . VAL A 1 78 ? -9.428 4.394 5.155 1.00 91.50 78 VAL A N 1
ATOM 582 C CA . VAL A 1 78 ? -8.832 3.858 3.921 1.00 91.50 78 VAL A CA 1
ATOM 583 C C . VAL A 1 78 ? -8.524 4.960 2.913 1.00 91.50 78 VAL A C 1
ATOM 585 O O . VAL A 1 78 ? -7.478 4.917 2.282 1.00 91.50 78 VAL A O 1
ATOM 588 N N . ARG A 1 79 ? -9.388 5.972 2.759 1.00 92.12 79 ARG A N 1
ATOM 589 C CA . ARG A 1 79 ? -9.119 7.089 1.836 1.00 92.12 79 ARG A CA 1
ATOM 590 C C . ARG A 1 79 ? -7.941 7.950 2.285 1.00 92.12 79 ARG A C 1
ATOM 592 O O . ARG A 1 79 ? -7.163 8.372 1.435 1.00 92.12 79 ARG A O 1
ATOM 599 N N . MET A 1 80 ? -7.807 8.209 3.584 1.00 91.00 80 MET A N 1
ATOM 600 C CA . MET A 1 80 ? -6.671 8.963 4.127 1.00 91.00 80 MET A CA 1
ATOM 601 C C . MET A 1 80 ? -5.365 8.183 3.952 1.00 91.00 80 MET A C 1
ATOM 603 O O . MET A 1 80 ? -4.393 8.717 3.418 1.00 91.00 80 MET A O 1
ATOM 607 N N . GLU A 1 81 ? -5.383 6.897 4.293 1.00 92.62 81 GLU A N 1
ATOM 608 C CA . GLU A 1 81 ? -4.235 6.001 4.145 1.00 92.62 81 GLU A CA 1
ATOM 609 C C . GLU A 1 81 ? -3.868 5.760 2.677 1.00 92.62 81 GLU A C 1
ATOM 611 O O . GLU A 1 81 ? -2.695 5.655 2.336 1.00 92.62 81 GLU A O 1
ATOM 616 N N . LEU A 1 82 ? -4.840 5.763 1.762 1.00 93.38 82 LEU A N 1
ATOM 617 C CA . LEU A 1 82 ? -4.572 5.654 0.329 1.00 93.38 82 LEU A CA 1
ATOM 618 C C . LEU A 1 82 ? -3.752 6.844 -0.1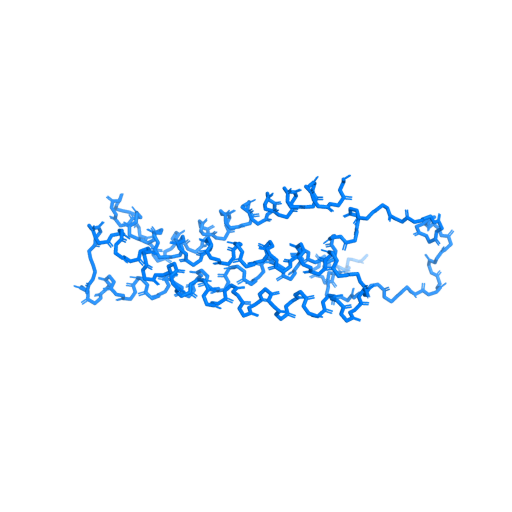83 1.00 93.38 82 LEU A C 1
ATOM 620 O O . LEU A 1 82 ? -2.829 6.654 -0.972 1.00 93.38 82 LEU A O 1
ATOM 624 N N . VAL A 1 83 ? -4.036 8.062 0.289 1.00 93.75 83 VAL A N 1
ATOM 625 C CA . VAL A 1 83 ? -3.245 9.251 -0.066 1.00 93.75 83 VAL A CA 1
ATOM 626 C C . VAL A 1 83 ? -1.814 9.111 0.455 1.00 93.75 83 VAL A C 1
ATOM 628 O O . VAL A 1 83 ? -0.869 9.287 -0.315 1.00 93.75 83 VAL A O 1
ATOM 631 N N . VAL A 1 84 ? -1.642 8.726 1.724 1.00 92.31 84 VAL A N 1
ATOM 632 C CA . VAL A 1 84 ?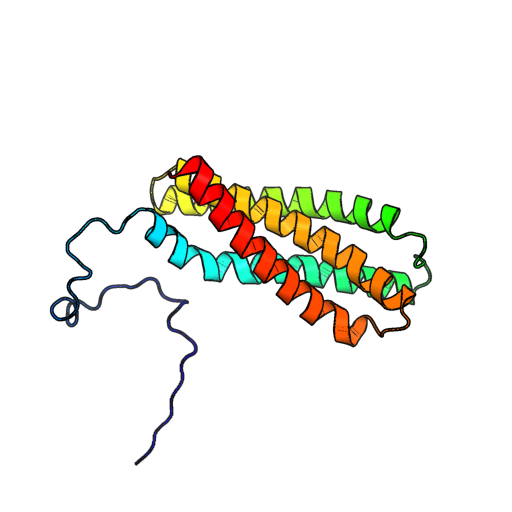 -0.316 8.476 2.324 1.00 92.31 84 VAL A CA 1
ATOM 633 C C . VAL A 1 84 ? 0.436 7.387 1.553 1.00 92.31 84 VAL A C 1
ATOM 635 O O . VAL A 1 84 ? 1.611 7.553 1.219 1.00 92.31 84 VAL A O 1
ATOM 638 N N . GLY A 1 85 ? -0.257 6.307 1.198 1.00 92.00 85 GLY A N 1
ATOM 639 C CA . GLY A 1 85 ? 0.264 5.198 0.410 1.00 92.00 85 GLY A CA 1
ATOM 640 C C . GLY A 1 85 ? 0.713 5.617 -0.986 1.00 92.00 85 GLY A C 1
ATOM 641 O O . GLY A 1 85 ? 1.762 5.161 -1.432 1.00 92.00 85 GLY A O 1
ATOM 642 N N . ILE A 1 86 ? -0.018 6.510 -1.662 1.00 93.75 86 ILE A N 1
ATOM 643 C CA . ILE A 1 86 ? 0.365 7.037 -2.983 1.00 93.75 86 ILE A CA 1
ATOM 644 C C . ILE A 1 86 ? 1.649 7.857 -2.884 1.00 93.75 86 ILE A C 1
ATOM 646 O O . ILE A 1 86 ? 2.570 7.627 -3.669 1.00 93.75 86 ILE A O 1
ATOM 650 N N . PHE A 1 87 ? 1.749 8.772 -1.916 1.00 93.69 87 PHE A N 1
ATOM 651 C CA . PHE A 1 87 ? 2.966 9.565 -1.729 1.00 93.69 87 PHE A CA 1
ATOM 652 C C . PHE A 1 87 ? 4.167 8.676 -1.405 1.00 93.69 87 PHE A C 1
ATOM 654 O O . PHE A 1 87 ? 5.208 8.771 -2.058 1.00 93.69 87 PHE A O 1
ATOM 661 N N . ASN A 1 88 ? 4.010 7.768 -0.444 1.00 90.62 88 ASN A N 1
ATOM 662 C CA . ASN A 1 88 ? 5.082 6.875 -0.030 1.00 90.62 88 ASN A CA 1
ATOM 663 C C . ASN A 1 88 ? 5.483 5.904 -1.153 1.00 90.62 88 ASN A C 1
ATOM 665 O O . ASN A 1 88 ? 6.665 5.749 -1.456 1.00 90.62 88 ASN A O 1
ATOM 669 N N . GLY A 1 89 ? 4.502 5.306 -1.830 1.00 90.12 89 GLY A N 1
ATOM 670 C CA . GLY A 1 89 ? 4.716 4.401 -2.954 1.00 90.12 89 GLY A CA 1
ATOM 671 C C . GLY A 1 89 ? 5.382 5.085 -4.145 1.00 90.12 89 GLY A C 1
ATOM 672 O O . GLY A 1 89 ? 6.255 4.488 -4.772 1.00 90.12 89 GLY A O 1
ATOM 673 N N . MET A 1 90 ? 5.037 6.341 -4.440 1.00 92.56 90 MET A N 1
ATOM 674 C CA . MET A 1 90 ? 5.681 7.110 -5.507 1.00 92.56 90 MET A CA 1
ATOM 675 C C . MET A 1 90 ? 7.152 7.398 -5.180 1.00 92.56 90 MET A C 1
ATOM 677 O O . MET A 1 90 ? 8.017 7.162 -6.021 1.00 92.56 90 MET A O 1
ATOM 681 N N . ILE A 1 91 ? 7.452 7.837 -3.954 1.00 91.75 91 ILE A N 1
ATOM 682 C CA . ILE A 1 91 ? 8.828 8.118 -3.515 1.00 91.75 91 ILE A CA 1
ATOM 683 C C . ILE A 1 91 ? 9.676 6.838 -3.557 1.00 91.75 91 ILE A C 1
ATOM 685 O O . ILE A 1 91 ? 10.742 6.821 -4.174 1.00 91.75 91 ILE A O 1
ATOM 689 N N . LEU A 1 92 ? 9.188 5.749 -2.956 1.00 87.88 92 LEU A N 1
ATOM 690 C CA . LEU A 1 92 ? 9.879 4.456 -2.934 1.00 87.88 92 LEU A CA 1
ATOM 691 C C . LEU A 1 92 ? 10.047 3.866 -4.340 1.00 87.88 92 LEU A C 1
ATOM 693 O O . LEU A 1 92 ? 11.125 3.372 -4.671 1.00 87.88 92 LEU A O 1
ATOM 697 N N . GLY A 1 93 ? 9.007 3.939 -5.174 1.00 88.12 93 GLY A N 1
ATOM 698 C CA . GLY A 1 93 ? 9.022 3.438 -6.547 1.00 88.12 93 GLY A CA 1
ATOM 699 C C . GLY A 1 93 ? 10.038 4.165 -7.425 1.00 88.12 93 GLY A C 1
ATOM 700 O O . GLY A 1 93 ? 10.798 3.512 -8.141 1.00 88.12 93 GLY A O 1
ATOM 701 N N . ILE A 1 94 ? 10.112 5.498 -7.328 1.00 90.12 94 ILE A N 1
ATOM 702 C CA . ILE A 1 94 ? 11.102 6.306 -8.059 1.00 90.12 94 ILE A CA 1
ATOM 703 C C . ILE A 1 94 ? 12.520 6.000 -7.567 1.00 90.12 94 ILE A C 1
ATOM 705 O O . ILE A 1 94 ? 13.418 5.808 -8.387 1.00 90.12 94 ILE A O 1
ATOM 709 N N . LEU A 1 95 ? 12.728 5.910 -6.250 1.00 89.12 95 LEU A N 1
ATOM 710 C CA . LEU A 1 95 ? 14.041 5.601 -5.676 1.00 89.12 95 LEU A CA 1
ATOM 711 C C . LEU A 1 95 ? 14.544 4.221 -6.116 1.00 89.12 95 LEU A C 1
ATOM 713 O O . LEU A 1 95 ? 15.678 4.105 -6.584 1.00 89.12 95 LEU A O 1
ATOM 717 N N . LEU A 1 96 ? 13.709 3.182 -6.008 1.00 84.81 96 LEU A N 1
ATOM 718 C CA . LEU A 1 96 ? 14.119 1.826 -6.372 1.00 84.81 96 LEU A CA 1
ATOM 719 C C . LEU A 1 96 ? 14.231 1.650 -7.892 1.00 84.81 96 LEU A C 1
ATOM 721 O O . LEU A 1 96 ? 15.196 1.050 -8.365 1.00 84.81 96 LEU A O 1
ATOM 725 N N . GLY A 1 97 ? 13.293 2.205 -8.663 1.00 84.81 97 GLY A N 1
ATOM 726 C CA . GLY A 1 97 ? 13.348 2.183 -10.125 1.00 84.81 97 GLY A CA 1
ATOM 727 C C . GLY A 1 97 ? 14.583 2.909 -10.665 1.00 84.81 97 GLY A C 1
ATOM 728 O O . GLY A 1 97 ? 15.279 2.380 -11.533 1.00 84.81 97 GLY A O 1
ATOM 729 N N . GLY A 1 98 ? 14.919 4.069 -10.090 1.00 85.62 98 GLY A N 1
ATOM 730 C CA . GLY A 1 98 ? 16.137 4.815 -10.410 1.00 85.62 98 GLY A CA 1
ATOM 731 C C . GLY A 1 98 ? 17.412 4.058 -10.033 1.00 85.62 98 GLY A C 1
ATOM 732 O O . GLY A 1 98 ? 18.348 3.992 -10.829 1.00 85.62 98 GLY A O 1
ATOM 733 N N . PHE A 1 99 ? 17.438 3.412 -8.864 1.00 84.94 99 PHE A N 1
ATOM 734 C CA . PHE A 1 99 ? 18.564 2.569 -8.456 1.00 84.94 99 PHE A CA 1
ATOM 735 C C . PHE A 1 99 ? 18.800 1.406 -9.433 1.00 84.94 99 PHE A C 1
ATOM 737 O O . PHE A 1 99 ? 19.933 1.148 -9.840 1.00 84.94 99 PHE A O 1
ATOM 744 N N . ILE A 1 100 ? 17.730 0.729 -9.856 1.00 81.75 100 ILE A N 1
ATOM 745 C CA . ILE A 1 100 ? 17.805 -0.379 -10.816 1.00 81.75 100 ILE A CA 1
ATOM 746 C C . ILE A 1 100 ? 18.280 0.105 -12.185 1.00 81.75 100 ILE A C 1
ATOM 748 O O . ILE A 1 100 ? 19.102 -0.572 -12.807 1.00 81.75 100 ILE A O 1
ATOM 752 N N . LEU A 1 101 ? 17.814 1.272 -12.634 1.00 80.75 101 LEU A N 1
ATOM 753 C CA . LEU A 1 101 ? 18.267 1.875 -13.885 1.00 80.75 101 LEU A CA 1
ATOM 754 C C . LEU A 1 101 ? 19.787 2.102 -13.869 1.00 80.75 101 LEU A C 1
ATOM 756 O O . LEU A 1 101 ? 20.463 1.728 -14.823 1.00 80.75 101 LEU A O 1
ATOM 760 N N . ILE A 1 102 ? 20.333 2.642 -12.774 1.00 82.44 102 ILE A N 1
ATOM 761 C CA . ILE A 1 102 ? 21.781 2.873 -12.627 1.00 82.44 102 ILE A CA 1
ATOM 762 C C . ILE A 1 102 ? 22.551 1.546 -12.562 1.00 82.44 102 ILE A C 1
ATOM 764 O O . ILE A 1 102 ? 23.653 1.442 -13.096 1.00 82.44 102 ILE A O 1
ATOM 768 N N . TRP A 1 103 ? 21.986 0.523 -11.918 1.00 78.75 103 TRP A N 1
ATOM 769 C CA . TRP A 1 103 ? 22.685 -0.741 -11.693 1.00 78.75 103 TRP A CA 1
ATOM 770 C C . TRP A 1 103 ? 22.690 -1.674 -12.910 1.00 78.75 103 TRP A C 1
ATOM 772 O O . TRP A 1 103 ? 23.715 -2.278 -13.226 1.00 78.75 103 TRP A O 1
ATOM 782 N N . LYS A 1 104 ? 21.544 -1.824 -13.581 1.00 74.12 104 LYS A N 1
ATOM 783 C CA . LYS A 1 104 ? 21.353 -2.756 -14.706 1.00 74.12 104 LYS A CA 1
ATOM 784 C C . LYS A 1 104 ? 21.448 -2.082 -16.073 1.00 74.12 104 LYS A C 1
ATOM 786 O O . LYS A 1 104 ? 21.674 -2.786 -17.052 1.00 74.12 104 LYS A O 1
ATOM 791 N N . GLY A 1 105 ? 21.245 -0.767 -16.153 1.00 75.75 105 GLY A N 1
ATOM 792 C CA . GLY A 1 105 ? 21.185 -0.032 -17.420 1.00 75.75 105 GLY A CA 1
ATOM 793 C C . GLY A 1 105 ? 19.918 -0.287 -18.247 1.00 75.75 105 GLY A C 1
ATOM 794 O O . GLY A 1 105 ? 19.832 0.187 -19.375 1.00 75.75 105 GLY A O 1
ATOM 795 N N . ASP A 1 106 ? 18.938 -1.026 -17.714 1.00 76.25 106 ASP A N 1
ATOM 796 C CA . ASP A 1 106 ? 17.680 -1.348 -18.396 1.00 76.25 106 ASP A CA 1
ATOM 797 C C . ASP A 1 106 ? 16.527 -0.511 -17.820 1.00 76.25 106 ASP A C 1
ATOM 799 O O . ASP A 1 106 ? 16.083 -0.711 -16.683 1.00 76.25 106 ASP A O 1
ATOM 803 N N . MET A 1 107 ? 16.048 0.445 -18.623 1.00 81.19 107 MET A N 1
ATOM 804 C CA . MET A 1 107 ? 14.981 1.372 -18.242 1.00 81.19 107 MET A CA 1
ATOM 805 C C . MET A 1 107 ? 13.616 0.693 -18.109 1.00 81.19 107 MET A C 1
ATOM 807 O O . MET A 1 107 ? 12.839 1.072 -17.233 1.00 81.19 107 MET A O 1
ATOM 811 N N . MET A 1 108 ? 13.325 -0.324 -18.927 1.00 81.06 108 MET A N 1
ATOM 812 C CA . MET A 1 108 ? 12.067 -1.070 -18.826 1.00 81.06 108 MET A CA 1
ATOM 813 C C . MET A 1 108 ? 12.022 -1.864 -17.524 1.00 81.06 108 MET A C 1
ATOM 815 O O . MET A 1 108 ? 11.009 -1.845 -16.824 1.00 81.06 108 MET A O 1
ATOM 819 N N . LEU A 1 109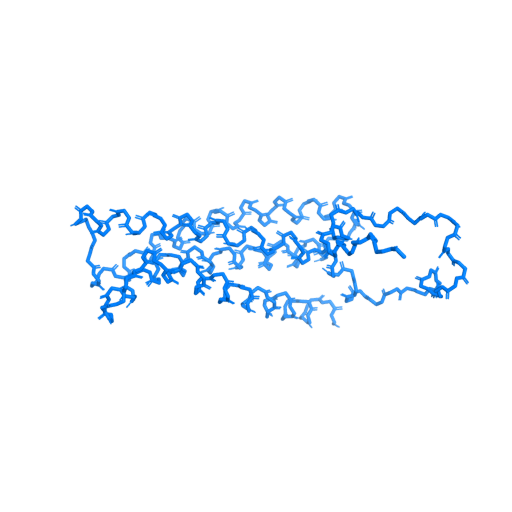 ? 13.134 -2.500 -17.154 1.00 78.69 109 LEU A N 1
ATOM 820 C CA . LEU A 1 109 ? 13.211 -3.282 -15.922 1.00 78.69 109 LEU A CA 1
ATOM 821 C C . LEU A 1 109 ? 13.086 -2.397 -14.672 1.00 78.69 109 LEU A C 1
ATOM 823 O O . LEU A 1 109 ? 12.357 -2.745 -13.742 1.00 78.69 109 LEU A O 1
ATOM 827 N N . GLY A 1 110 ? 13.735 -1.228 -14.667 1.00 81.38 110 GLY A N 1
ATOM 828 C CA . GLY A 1 110 ? 13.587 -0.239 -13.595 1.00 81.38 110 GLY A CA 1
ATOM 829 C C . GLY A 1 110 ? 12.154 0.282 -13.453 1.00 81.38 110 GLY A C 1
ATOM 830 O O . GLY A 1 110 ? 11.642 0.362 -12.334 1.00 81.38 110 GLY A O 1
ATOM 831 N N . LEU A 1 111 ? 11.480 0.572 -14.572 1.00 85.75 111 LEU A N 1
ATOM 832 C CA . LEU A 1 111 ? 10.094 1.045 -14.575 1.00 85.75 111 LEU A CA 1
ATOM 833 C C . LEU A 1 111 ? 9.126 -0.020 -14.042 1.00 85.75 111 LEU A C 1
ATOM 835 O O . LEU A 1 111 ? 8.304 0.283 -13.180 1.00 85.75 111 LEU A O 1
ATOM 839 N N . VAL A 1 112 ? 9.249 -1.266 -14.508 1.00 85.19 112 VAL A N 1
ATOM 840 C CA . VAL A 1 112 ? 8.394 -2.387 -14.082 1.00 85.19 112 VAL A CA 1
ATOM 841 C C . VAL A 1 112 ? 8.522 -2.638 -12.581 1.00 85.19 112 VAL A C 1
ATOM 843 O O . VAL A 1 112 ? 7.512 -2.738 -11.885 1.00 85.19 112 VAL A O 1
ATOM 846 N N . VAL A 1 113 ? 9.751 -2.695 -12.060 1.00 83.31 113 VAL A N 1
ATOM 847 C CA . VAL A 1 113 ? 9.981 -2.949 -10.631 1.00 83.31 113 VAL A CA 1
ATOM 848 C C . VAL A 1 113 ? 9.545 -1.760 -9.773 1.00 83.31 113 VAL A C 1
ATOM 850 O O . VAL A 1 113 ? 8.911 -1.959 -8.736 1.00 83.31 113 VAL A O 1
ATOM 853 N N . GLY A 1 114 ? 9.831 -0.529 -10.206 1.00 87.31 114 GLY A N 1
ATOM 854 C CA . GLY A 1 114 ? 9.396 0.679 -9.504 1.00 87.31 114 GLY A CA 1
ATOM 855 C C . GLY A 1 114 ? 7.871 0.798 -9.428 1.00 87.31 114 GLY A C 1
ATOM 856 O O . GLY A 1 114 ? 7.333 1.136 -8.373 1.00 87.31 114 GLY A O 1
ATOM 857 N N . LEU A 1 115 ? 7.168 0.462 -10.513 1.00 88.56 115 LEU A N 1
ATOM 858 C CA . LEU A 1 115 ? 5.705 0.508 -10.581 1.00 88.56 115 LEU A CA 1
ATOM 859 C C . LEU A 1 115 ? 5.053 -0.646 -9.802 1.00 88.56 115 LEU A C 1
ATOM 861 O O . LEU A 1 115 ? 4.058 -0.439 -9.110 1.00 88.56 115 LEU A O 1
ATOM 865 N N . ALA A 1 116 ? 5.644 -1.844 -9.830 1.00 87.75 116 ALA A N 1
ATOM 866 C CA . ALA A 1 116 ? 5.207 -2.948 -8.976 1.00 87.75 116 ALA A CA 1
ATOM 867 C C . ALA A 1 116 ? 5.345 -2.594 -7.485 1.00 87.75 116 ALA A C 1
ATOM 869 O O . ALA A 1 116 ? 4.425 -2.836 -6.702 1.00 87.75 116 ALA A O 1
ATOM 870 N N . LEU A 1 117 ? 6.471 -1.982 -7.094 1.00 86.81 117 LEU A N 1
ATOM 871 C CA . LEU A 1 117 ? 6.709 -1.554 -5.716 1.00 86.81 117 LEU A CA 1
ATOM 872 C C . LEU A 1 117 ? 5.720 -0.471 -5.278 1.00 86.81 117 LEU A C 1
ATOM 874 O O . LEU A 1 117 ? 5.187 -0.547 -4.168 1.00 86.81 117 LEU A O 1
ATOM 878 N N . SER A 1 118 ? 5.483 0.536 -6.122 1.00 90.88 118 SER A N 1
ATOM 879 C CA . SER A 1 118 ? 4.593 1.644 -5.779 1.00 90.88 118 SER A CA 1
ATOM 880 C C . SER A 1 118 ? 3.168 1.148 -5.540 1.00 90.88 118 SER A C 1
ATOM 882 O O . SER A 1 118 ? 2.600 1.430 -4.485 1.00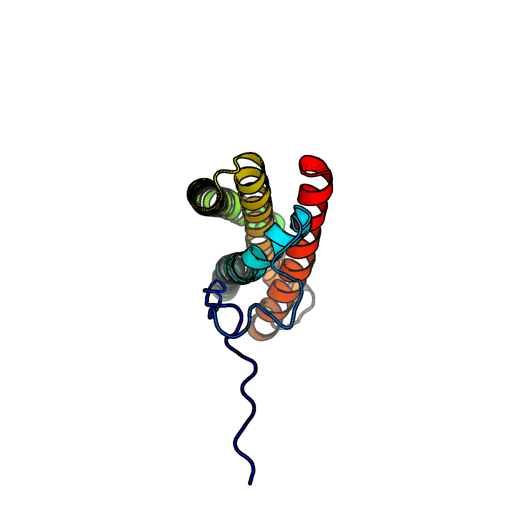 90.88 118 SER A O 1
ATOM 884 N N . LEU A 1 119 ? 2.634 0.318 -6.442 1.00 90.81 119 LEU A N 1
ATOM 885 C CA . LEU A 1 119 ? 1.314 -0.298 -6.291 1.00 90.81 119 LEU A CA 1
ATOM 886 C C . LEU A 1 119 ? 1.234 -1.198 -5.054 1.00 90.81 119 LEU A C 1
ATOM 888 O O . LEU A 1 119 ? 0.266 -1.111 -4.296 1.00 90.81 119 LEU A O 1
ATOM 892 N N . ASN A 1 120 ? 2.259 -2.018 -4.806 1.00 90.31 120 ASN A N 1
ATOM 893 C CA . ASN A 1 120 ? 2.289 -2.889 -3.631 1.00 90.31 120 ASN A CA 1
ATOM 894 C C . ASN A 1 120 ? 2.311 -2.085 -2.319 1.00 90.31 120 ASN A C 1
ATOM 896 O O . ASN A 1 120 ? 1.668 -2.457 -1.340 1.00 90.31 120 ASN A O 1
ATOM 900 N N . THR A 1 121 ? 3.013 -0.950 -2.304 1.00 90.50 121 THR A N 1
ATOM 901 C CA . THR A 1 121 ? 3.091 -0.060 -1.136 1.00 90.50 121 THR A CA 1
ATOM 902 C C . THR A 1 121 ? 1.754 0.628 -0.874 1.00 90.50 121 THR A C 1
ATOM 904 O O . THR A 1 121 ? 1.303 0.656 0.270 1.00 90.50 121 THR A O 1
ATOM 907 N N . VAL A 1 122 ? 1.088 1.130 -1.921 1.00 92.62 122 VAL A N 1
ATOM 908 C CA . VAL A 1 122 ? -0.258 1.723 -1.812 1.00 92.62 122 VAL A CA 1
ATOM 909 C C . VAL A 1 122 ? -1.237 0.714 -1.219 1.00 92.62 122 VAL A C 1
ATOM 911 O O . VAL A 1 122 ? -1.962 1.034 -0.276 1.00 92.62 122 VAL A O 1
ATOM 914 N N . LEU A 1 123 ? -1.226 -0.516 -1.740 1.00 92.19 123 LEU A N 1
ATOM 91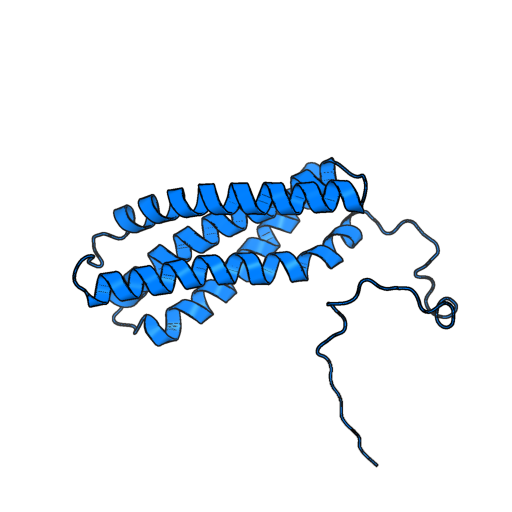5 C CA . LEU A 1 123 ? -2.079 -1.591 -1.246 1.00 92.19 123 LEU A CA 1
ATOM 916 C C . LEU A 1 123 ? -1.771 -1.927 0.218 1.00 92.19 123 LEU A C 1
ATOM 918 O O . LEU A 1 123 ? -2.692 -2.045 1.021 1.00 92.19 123 LEU A O 1
ATOM 922 N N . SER A 1 124 ? -0.491 -2.036 0.579 1.00 92.44 124 SER A N 1
ATOM 923 C CA . SER A 1 124 ? -0.070 -2.344 1.948 1.00 92.44 124 SER A CA 1
ATOM 924 C C . SER A 1 124 ? -0.538 -1.298 2.962 1.00 92.44 124 SER A C 1
ATOM 926 O O . SER A 1 124 ? -1.075 -1.652 4.009 1.00 92.44 124 SER A O 1
ATOM 928 N N . VAL A 1 125 ? -0.395 -0.008 2.647 1.00 92.50 125 VAL A N 1
ATOM 929 C CA . VAL A 1 125 ? -0.827 1.084 3.535 1.00 92.50 125 VAL A CA 1
ATOM 930 C C . VAL A 1 125 ? -2.354 1.110 3.664 1.00 92.50 125 VAL A C 1
ATOM 932 O O . VAL A 1 125 ? -2.879 1.164 4.775 1.00 92.50 125 VAL A O 1
ATOM 935 N N . ALA A 1 126 ? -3.081 0.953 2.552 1.00 92.38 126 ALA A N 1
ATOM 936 C CA . ALA A 1 126 ? -4.543 0.877 2.573 1.00 92.38 126 ALA A CA 1
ATOM 937 C C . ALA A 1 126 ? -5.058 -0.312 3.409 1.00 92.38 126 ALA A C 1
ATOM 939 O O . ALA A 1 126 ? -6.000 -0.164 4.193 1.00 92.38 126 ALA A O 1
ATOM 940 N N . LEU A 1 127 ? -4.425 -1.483 3.280 1.00 92.25 127 LEU A N 1
ATOM 941 C CA . LEU A 1 127 ? -4.739 -2.663 4.088 1.00 92.25 127 LEU A CA 1
ATOM 942 C C . LEU A 1 127 ? -4.347 -2.473 5.555 1.00 92.25 127 LEU A C 1
ATOM 944 O O . LEU A 1 127 ? -5.106 -2.871 6.436 1.00 92.25 127 LEU A O 1
ATOM 948 N N . GLY A 1 128 ? -3.211 -1.835 5.830 1.00 92.19 128 GLY A N 1
ATOM 949 C CA . GLY A 1 128 ? -2.768 -1.534 7.189 1.00 92.19 128 GLY A CA 1
ATOM 950 C C . GLY A 1 128 ? -3.746 -0.630 7.941 1.00 92.19 128 GLY A C 1
ATOM 951 O O . GLY A 1 128 ? -3.961 -0.831 9.135 1.00 92.19 128 GLY A O 1
ATOM 952 N N . GLY A 1 129 ? -4.409 0.284 7.228 1.00 91.56 129 GLY A N 1
ATOM 953 C CA . GLY A 1 129 ? -5.527 1.067 7.749 1.00 91.56 129 GLY A CA 1
ATOM 954 C C . GLY A 1 129 ? -6.818 0.264 7.922 1.00 91.56 129 GLY A C 1
ATOM 955 O O . GLY A 1 129 ? -7.488 0.363 8.943 1.00 91.56 129 GLY A O 1
ATOM 956 N N . ALA A 1 130 ? -7.187 -0.563 6.941 1.00 91.69 130 ALA A N 1
ATOM 957 C CA . ALA A 1 130 ? -8.469 -1.275 6.945 1.00 91.69 130 ALA A CA 1
ATOM 958 C C . ALA A 1 130 ? -8.530 -2.452 7.935 1.00 91.69 130 ALA A C 1
ATOM 960 O O . ALA A 1 130 ? -9.548 -2.653 8.607 1.00 91.69 130 ALA A O 1
ATOM 961 N N . ILE A 1 131 ? -7.463 -3.256 8.001 1.00 93.12 131 ILE A N 1
ATOM 962 C CA . ILE A 1 131 ? -7.415 -4.532 8.733 1.00 93.12 131 ILE A CA 1
ATOM 963 C C . ILE A 1 131 ? -7.770 -4.351 10.218 1.00 93.12 131 ILE A C 1
ATOM 965 O O . ILE A 1 131 ? -8.649 -5.072 10.692 1.00 93.12 131 ILE A O 1
ATOM 969 N N . PRO A 1 132 ? -7.189 -3.396 10.969 1.00 91.69 132 PRO A N 1
ATOM 970 C CA . PRO A 1 132 ? -7.495 -3.237 12.390 1.00 91.69 132 PRO A CA 1
ATOM 971 C C . PRO A 1 132 ? -8.979 -2.953 12.666 1.00 91.69 132 PRO A C 1
ATOM 973 O O . PRO A 1 132 ? -9.547 -3.507 13.610 1.00 91.69 132 PRO A O 1
ATOM 976 N N . LEU A 1 133 ? -9.628 -2.148 11.818 1.00 91.69 133 LEU A N 1
ATOM 977 C CA . LEU A 1 133 ? -11.048 -1.815 11.955 1.00 91.69 133 LEU A CA 1
ATOM 978 C C . LEU A 1 133 ? -11.950 -3.004 11.585 1.00 91.69 133 LEU A C 1
ATOM 980 O O . LEU A 1 133 ? -12.954 -3.254 12.257 1.00 91.69 133 LEU A O 1
ATOM 984 N N . LEU A 1 134 ? -11.576 -3.770 10.554 1.00 91.25 134 LEU A N 1
ATOM 985 C CA . LEU A 1 134 ? -12.252 -5.015 10.172 1.00 91.25 134 LEU A CA 1
ATOM 986 C C . LEU A 1 134 ? -12.186 -6.059 11.294 1.00 91.25 134 LEU A C 1
ATOM 988 O O . LEU A 1 134 ? -13.208 -6.654 11.630 1.00 91.25 134 LEU A O 1
ATOM 992 N N . LEU A 1 135 ? -11.014 -6.240 11.910 1.00 91.81 135 LEU A N 1
ATOM 993 C CA . LEU A 1 135 ? -10.825 -7.152 13.043 1.00 91.81 135 LEU A CA 1
ATOM 994 C C . LEU A 1 135 ? -11.660 -6.726 14.253 1.00 91.81 135 LEU A C 1
ATOM 996 O O . LEU A 1 135 ? -12.316 -7.561 14.880 1.00 91.81 135 LEU A O 1
ATOM 1000 N N . ARG A 1 136 ? -11.717 -5.418 14.533 1.00 89.88 136 ARG A N 1
ATOM 1001 C CA . ARG A 1 136 ? -12.554 -4.881 15.611 1.00 89.88 136 ARG A CA 1
ATOM 1002 C C . ARG A 1 136 ? -14.039 -5.168 15.382 1.00 89.88 136 ARG A C 1
ATOM 1004 O O . ARG A 1 136 ? -14.732 -5.510 16.337 1.00 89.88 136 ARG A O 1
ATOM 1011 N N . LYS A 1 137 ? -14.517 -5.091 14.134 1.00 88.25 137 LYS A N 1
ATOM 1012 C CA . LYS A 1 137 ? -15.910 -5.407 13.770 1.00 88.25 137 LYS A CA 1
ATOM 1013 C C . LYS A 1 137 ? -16.282 -6.866 14.064 1.00 88.25 137 LYS A C 1
ATOM 1015 O O . LYS A 1 137 ? -17.427 -7.142 14.406 1.00 88.25 137 LYS A O 1
ATOM 1020 N N . VAL A 1 138 ? -15.327 -7.790 13.959 1.00 90.75 138 VAL A N 1
ATOM 1021 C CA . VAL A 1 138 ? -15.527 -9.221 14.260 1.00 90.75 138 VAL A CA 1
ATOM 1022 C C . VAL A 1 138 ? -15.133 -9.608 15.693 1.00 90.75 138 VAL A C 1
ATOM 1024 O O . VAL A 1 138 ? -15.080 -10.793 16.002 1.00 90.75 138 VAL A O 1
ATOM 1027 N N . ASN A 1 139 ? -14.895 -8.635 16.582 1.00 88.81 139 ASN A N 1
ATOM 1028 C CA . ASN A 1 139 ? -14.468 -8.842 17.976 1.00 88.81 139 ASN A CA 1
ATOM 1029 C C . ASN A 1 139 ? -13.132 -9.605 18.134 1.00 88.81 139 ASN A C 1
ATOM 1031 O O . ASN A 1 139 ? -12.901 -10.242 19.161 1.00 88.81 139 ASN A O 1
ATOM 1035 N N . ILE A 1 140 ? -12.235 -9.523 17.146 1.00 90.62 140 ILE A N 1
ATOM 1036 C CA . ILE A 1 140 ? -10.862 -10.045 17.238 1.00 90.62 140 ILE A CA 1
ATOM 1037 C C . ILE A 1 140 ? -9.932 -8.907 17.666 1.00 90.62 140 ILE A C 1
ATOM 1039 O O . ILE A 1 140 ? -10.078 -7.779 17.195 1.00 90.62 140 ILE A O 1
ATOM 1043 N N . ASP A 1 141 ? -8.962 -9.196 18.536 1.00 90.56 141 ASP A N 1
ATOM 1044 C CA . ASP A 1 141 ? -7.963 -8.212 18.959 1.00 90.56 141 ASP A CA 1
ATOM 1045 C C . ASP A 1 141 ? -7.017 -7.843 17.792 1.00 90.56 141 ASP A C 1
ATOM 1047 O O . ASP A 1 141 ? -6.217 -8.680 17.347 1.00 90.56 141 ASP A O 1
ATOM 1051 N N . PRO A 1 142 ? -7.075 -6.597 17.276 1.00 87.38 142 PRO A N 1
ATOM 1052 C CA . PRO A 1 142 ? -6.223 -6.167 16.177 1.00 87.38 142 PRO A CA 1
ATOM 1053 C C . PRO A 1 142 ? -4.740 -6.102 16.560 1.00 87.38 142 PRO A C 1
ATOM 1055 O O . PRO A 1 142 ? -3.898 -6.237 15.673 1.00 87.38 142 PRO A O 1
ATOM 1058 N N . ALA A 1 143 ? -4.392 -5.944 17.842 1.00 87.12 143 ALA A N 1
ATOM 1059 C CA . ALA A 1 143 ? -3.000 -5.794 18.269 1.00 87.12 143 ALA A CA 1
ATOM 1060 C C . ALA A 1 143 ? -2.159 -7.055 18.021 1.00 87.12 143 ALA A C 1
ATOM 1062 O O . ALA A 1 143 ? -0.967 -6.959 17.735 1.00 87.12 143 ALA A O 1
ATOM 1063 N N . VAL A 1 144 ? -2.784 -8.232 18.094 1.00 89.12 144 VAL A N 1
ATOM 1064 C CA . VAL A 1 144 ? -2.094 -9.521 17.941 1.00 89.12 144 VAL A CA 1
ATOM 1065 C C . VAL A 1 144 ? -2.178 -10.037 16.504 1.00 89.12 144 VAL A C 1
ATOM 1067 O O . VAL A 1 144 ? -1.215 -10.606 15.990 1.00 89.12 144 VAL A O 1
ATOM 1070 N N . ALA A 1 145 ? -3.318 -9.838 15.838 1.00 90.69 145 ALA A N 1
ATOM 1071 C CA . ALA A 1 145 ? -3.594 -10.475 14.553 1.00 90.69 145 ALA A CA 1
ATOM 1072 C C . ALA A 1 145 ? -3.330 -9.580 13.328 1.00 90.69 145 ALA A C 1
ATOM 1074 O O . ALA A 1 145 ? -3.038 -10.111 12.256 1.00 90.69 145 ALA A O 1
ATOM 1075 N N . ALA A 1 146 ? -3.382 -8.247 13.444 1.00 90.62 146 ALA A N 1
ATOM 1076 C CA . ALA A 1 146 ? -3.311 -7.376 12.265 1.00 90.62 146 ALA A CA 1
ATOM 1077 C C . ALA A 1 146 ? -1.965 -7.470 11.526 1.00 90.62 146 ALA A C 1
ATOM 1079 O O . ALA A 1 146 ? -1.950 -7.569 10.302 1.00 90.62 146 ALA A O 1
ATOM 1080 N N . ALA A 1 147 ? -0.843 -7.483 12.253 1.00 88.94 147 ALA A N 1
ATOM 1081 C CA . ALA A 1 147 ? 0.495 -7.531 11.660 1.00 88.94 147 ALA A CA 1
ATOM 1082 C C . ALA A 1 147 ? 0.764 -8.808 10.828 1.00 88.94 147 ALA A C 1
ATOM 1084 O O . ALA A 1 147 ? 1.138 -8.672 9.663 1.00 88.94 147 ALA A O 1
ATOM 1085 N N . PRO A 1 148 ? 0.558 -10.040 11.344 1.00 90.44 148 PRO A N 1
ATOM 1086 C CA . PRO A 1 148 ? 0.771 -11.254 10.548 1.00 90.44 148 PRO A CA 1
ATOM 1087 C C . PRO A 1 148 ? -0.235 -11.414 9.396 1.00 90.44 148 PRO A C 1
ATOM 1089 O O . PRO A 1 148 ? 0.116 -11.939 8.337 1.00 90.44 148 PRO A O 1
ATOM 1092 N N . ILE A 1 149 ? -1.478 -10.950 9.560 1.00 90.56 149 ILE A N 1
ATOM 1093 C CA . ILE A 1 149 ? -2.466 -10.969 8.470 1.00 90.56 149 ILE A CA 1
ATOM 1094 C C . ILE A 1 149 ? -2.036 -10.017 7.351 1.00 90.56 149 ILE A C 1
ATOM 1096 O O . ILE A 1 149 ? -2.071 -10.383 6.180 1.00 90.56 149 ILE A O 1
ATOM 1100 N N . LEU A 1 150 ? -1.585 -8.812 7.694 1.00 90.69 150 LEU A N 1
ATOM 1101 C CA . LEU A 1 150 ? -1.134 -7.847 6.700 1.00 90.69 150 LEU A CA 1
ATOM 1102 C C . LEU A 1 150 ? 0.058 -8.373 5.902 1.00 90.69 150 LEU A C 1
ATOM 1104 O O . LEU A 1 150 ? 0.023 -8.336 4.674 1.00 90.69 150 LEU A O 1
ATOM 1108 N N . THR A 1 151 ? 1.108 -8.853 6.572 1.00 87.94 151 THR A N 1
ATOM 1109 C CA . THR A 1 151 ? 2.333 -9.267 5.875 1.00 87.94 151 THR A CA 1
ATOM 1110 C C . THR A 1 151 ? 2.079 -10.432 4.927 1.00 87.94 151 THR A C 1
ATOM 1112 O O . THR A 1 151 ? 2.572 -10.412 3.805 1.00 87.94 151 THR A O 1
ATOM 1115 N N . THR A 1 152 ? 1.241 -11.396 5.314 1.00 88.81 152 THR A N 1
ATOM 1116 C CA . THR A 1 152 ? 0.879 -12.519 4.436 1.00 88.81 152 THR A CA 1
ATOM 1117 C C . THR A 1 152 ? 0.075 -12.079 3.213 1.00 88.81 152 THR A C 1
ATOM 1119 O O . THR A 1 152 ? 0.364 -12.526 2.103 1.00 88.81 152 THR A O 1
ATOM 1122 N N . VAL A 1 153 ? -0.895 -11.175 3.379 1.00 89.06 153 VAL A N 1
ATOM 1123 C CA . VAL A 1 153 ? -1.682 -10.645 2.254 1.00 89.06 153 VAL A CA 1
ATOM 1124 C C . VAL A 1 153 ? -0.801 -9.824 1.312 1.00 89.06 153 VAL A C 1
ATOM 1126 O O . VAL A 1 153 ? -0.842 -10.029 0.099 1.00 89.06 153 VAL A O 1
ATOM 1129 N N . VAL A 1 154 ? 0.041 -8.943 1.855 1.00 87.81 154 VAL A N 1
ATOM 1130 C CA . VAL A 1 154 ? 0.958 -8.106 1.068 1.00 87.81 154 VAL A CA 1
ATOM 1131 C C . VAL A 1 154 ? 2.015 -8.950 0.355 1.00 87.81 154 VAL A C 1
ATOM 1133 O O . VAL A 1 154 ? 2.356 -8.645 -0.784 1.00 87.81 154 VAL A O 1
ATOM 1136 N N . ASP A 1 155 ? 2.485 -10.043 0.958 1.00 84.56 155 ASP A N 1
ATOM 1137 C CA . ASP A 1 155 ? 3.414 -10.973 0.309 1.00 84.56 155 ASP A CA 1
ATOM 1138 C C . ASP A 1 155 ? 2.777 -11.663 -0.905 1.00 84.56 155 ASP A C 1
ATOM 1140 O O . ASP A 1 155 ? 3.402 -11.752 -1.967 1.00 84.56 155 ASP A O 1
ATOM 1144 N N . MET A 1 156 ? 1.523 -12.114 -0.780 1.00 86.50 156 MET A N 1
ATOM 1145 C CA . MET A 1 156 ? 0.787 -12.708 -1.899 1.00 86.50 156 MET A CA 1
ATOM 1146 C C . MET A 1 156 ? 0.542 -11.672 -3.001 1.00 86.50 156 MET A C 1
ATOM 1148 O O . MET A 1 156 ? 0.869 -11.913 -4.165 1.00 86.50 156 MET A O 1
ATOM 1152 N N . CYS A 1 157 ? 0.018 -10.497 -2.647 1.00 87.69 157 CYS A N 1
ATOM 1153 C CA . CYS A 1 157 ? -0.273 -9.438 -3.610 1.00 87.69 157 CYS A CA 1
ATOM 1154 C C . CYS A 1 157 ? 0.989 -8.924 -4.311 1.00 87.69 157 CYS A C 1
ATOM 1156 O O . CYS A 1 157 ? 0.977 -8.748 -5.527 1.00 87.69 157 CYS A O 1
ATOM 1158 N N . GLY A 1 158 ? 2.089 -8.743 -3.580 1.00 83.19 158 GLY A N 1
ATOM 1159 C CA . GLY A 1 158 ? 3.365 -8.307 -4.140 1.00 83.19 158 GLY A CA 1
ATOM 1160 C C . GLY A 1 158 ? 3.926 -9.303 -5.153 1.00 83.19 158 GLY A C 1
ATOM 1161 O O . GLY A 1 158 ? 4.385 -8.898 -6.222 1.00 83.19 158 GLY A O 1
ATOM 1162 N N . PHE A 1 159 ? 3.830 -10.606 -4.870 1.00 80.69 159 PHE A N 1
ATOM 1163 C CA . PHE A 1 159 ? 4.230 -11.645 -5.821 1.00 80.69 159 PHE A CA 1
ATOM 1164 C C . PHE A 1 159 ? 3.377 -11.612 -7.096 1.00 80.69 159 PHE A C 1
ATOM 1166 O O . PHE A 1 159 ? 3.922 -11.597 -8.202 1.00 80.69 159 PHE A O 1
ATOM 1173 N N . PHE A 1 160 ? 2.050 -11.523 -6.954 1.00 84.19 160 PHE A N 1
ATOM 1174 C CA . PHE A 1 160 ? 1.138 -11.423 -8.096 1.00 84.19 160 PHE A CA 1
ATOM 1175 C C . PHE A 1 160 ? 1.367 -10.160 -8.934 1.00 84.19 160 PHE A C 1
ATOM 1177 O O . PHE A 1 160 ? 1.376 -10.246 -10.161 1.00 84.19 160 PHE A O 1
ATOM 1184 N N . LEU A 1 161 ? 1.593 -9.005 -8.301 1.00 84.75 161 LEU A N 1
ATOM 1185 C CA . LEU A 1 161 ? 1.854 -7.746 -9.002 1.00 84.75 161 LEU A CA 1
ATOM 1186 C C . LEU A 1 161 ? 3.123 -7.835 -9.850 1.00 84.75 161 LEU A C 1
ATOM 1188 O O . LEU A 1 161 ? 3.094 -7.513 -11.036 1.00 84.75 161 LEU A O 1
ATOM 1192 N N . ILE A 1 162 ? 4.223 -8.323 -9.278 1.00 78.25 162 ILE A N 1
ATOM 1193 C CA . ILE A 1 162 ? 5.489 -8.448 -10.009 1.00 78.25 162 ILE A CA 1
ATOM 1194 C C . ILE A 1 162 ? 5.335 -9.394 -11.201 1.00 78.25 162 ILE A C 1
ATOM 1196 O O . ILE A 1 162 ? 5.753 -9.042 -12.302 1.00 78.25 162 ILE A O 1
ATOM 1200 N N . LEU A 1 163 ? 4.720 -10.566 -11.008 1.00 78.62 163 LEU A N 1
ATOM 1201 C CA . LEU A 1 163 ? 4.505 -11.520 -12.097 1.00 78.62 163 LEU A CA 1
ATOM 1202 C C . LEU A 1 163 ? 3.600 -10.952 -13.192 1.00 78.62 163 LEU A C 1
ATOM 1204 O O . LEU A 1 163 ? 3.911 -11.094 -14.373 1.00 78.62 163 LEU A O 1
ATOM 1208 N N . SER A 1 164 ? 2.511 -10.278 -12.815 1.00 83.31 164 SER A N 1
ATOM 1209 C CA . SER A 1 164 ? 1.580 -9.679 -13.772 1.00 83.31 164 SER A CA 1
ATOM 1210 C C . SER A 1 164 ? 2.252 -8.586 -14.603 1.00 83.31 164 SER A C 1
ATOM 1212 O O . SER A 1 164 ? 2.073 -8.546 -15.821 1.00 83.31 164 SER A O 1
ATOM 1214 N N . LEU A 1 165 ? 3.042 -7.707 -13.978 1.00 80.31 165 LEU A N 1
ATOM 1215 C CA . LEU A 1 165 ? 3.737 -6.642 -14.699 1.00 80.31 165 LEU A CA 1
ATOM 1216 C C . LEU A 1 165 ? 4.897 -7.190 -15.539 1.00 80.31 165 LEU A C 1
ATOM 1218 O O . LEU A 1 165 ? 5.052 -6.782 -16.688 1.00 80.31 165 LEU A O 1
ATOM 1222 N N . ALA A 1 166 ? 5.674 -8.141 -15.014 1.00 75.25 166 ALA A N 1
ATOM 1223 C CA . ALA A 1 166 ? 6.740 -8.793 -15.772 1.00 75.25 166 ALA A CA 1
ATOM 1224 C C . ALA A 1 166 ? 6.183 -9.514 -17.009 1.00 75.25 166 ALA A C 1
ATOM 1226 O O . ALA A 1 166 ? 6.737 -9.377 -18.094 1.00 75.25 166 ALA A O 1
ATOM 1227 N N . SER A 1 167 ? 5.046 -10.203 -16.882 1.00 76.12 167 SER A N 1
ATOM 1228 C CA . SER A 1 167 ? 4.403 -10.866 -18.019 1.00 76.12 167 SER A CA 1
ATOM 1229 C C . SER A 1 167 ? 3.812 -9.900 -19.050 1.00 76.12 167 SER A C 1
ATOM 1231 O O . SER A 1 167 ? 3.613 -10.310 -20.184 1.00 76.12 167 SER A O 1
ATOM 1233 N N . THR A 1 168 ? 3.482 -8.663 -18.674 1.00 77.75 168 THR A N 1
ATOM 1234 C CA . THR A 1 168 ? 2.846 -7.697 -19.591 1.00 77.75 168 THR A CA 1
ATOM 1235 C C . THR A 1 168 ? 3.867 -6.829 -20.327 1.00 77.75 168 THR A C 1
ATOM 1237 O O . THR A 1 168 ? 3.626 -6.421 -21.456 1.00 77.75 168 THR A O 1
ATOM 1240 N N . PHE A 1 169 ? 4.986 -6.498 -19.677 1.00 72.50 169 PHE A N 1
ATOM 1241 C CA . PHE A 1 169 ? 5.974 -5.550 -20.209 1.00 72.50 169 PHE A CA 1
ATOM 1242 C C . PHE A 1 169 ? 7.256 -6.203 -20.735 1.00 72.50 169 PHE A C 1
ATOM 1244 O O . PHE A 1 169 ? 8.025 -5.545 -21.434 1.00 72.50 169 PHE A O 1
ATOM 1251 N N . LEU A 1 170 ? 7.534 -7.446 -20.338 1.00 65.81 170 LEU A N 1
ATOM 1252 C CA . LEU A 1 170 ? 8.817 -8.116 -20.573 1.00 65.81 170 LEU A CA 1
ATOM 1253 C C . LEU A 1 170 ? 8.701 -9.313 -21.537 1.00 65.81 170 LEU A C 1
ATOM 1255 O O . LEU A 1 170 ? 9.714 -9.713 -22.116 1.00 65.81 170 LEU A O 1
ATOM 1259 N N . LEU A 1 171 ? 7.485 -9.840 -21.709 1.00 56.88 171 LEU A N 1
ATOM 1260 C CA . LEU A 1 171 ? 7.065 -10.810 -22.728 1.00 56.88 171 LEU A CA 1
ATOM 1261 C C . LEU A 1 171 ? 6.440 -10.069 -23.915 1.00 56.88 171 LEU A C 1
ATOM 1263 O O . LEU A 1 171 ? 6.691 -10.509 -25.057 1.00 56.88 171 LEU A O 1
#

Sequence (171 aa):
MLRQCGPSFRWVVPPVCPTHRARETGWCAGSAPREFLVAPTLPVLRPSGGCSGNQAIAVSIREMTLGLITHEDVARVVRMELVVGIFNGMILGILLGGFILIWKGDMMLGLVVGLALSLNTVLSVALGGAIPLLLRKVNIDPAVAAAPILTTVVDMCGFFLILSLASTFLL